Protein AF-A0A7S2V7X6-F1 (afdb_monomer_lite)

pLDDT: mean 71.21, std 16.23, range [39.88, 95.44]

Foldseek 3Di:
DDPDPPVVPPDDDDDDDDDPPPPPPDDPVNVVVVVVVVPCPPVVVCLVVCCVVVPDNPPSVVVVVVVVVVVVVVVVVLVVLLVVVQDDPPDDDDDDPPSPPPPCPPLVSLCVPPNDVSSVVVLVVVLVVVLVVLVVVLVVVVVVCVVVCCVPPPDDDPDPDPVVVVSVVVSVVVSVVVSD

Radius of gyration: 25.64 Å; chains: 1; bounding box: 49×64×66 Å

InterPro domains:
  IPR013057 Amino acid transporter, transmembrane domain [PF01490] (27-179)

Secondary structure (DSSP, 8-state):
---SSGGGS----S-------------HHHHHHHHHHHHSSTHHHHHHHHHHHS-STTHHHHHHHHHHHHHHHHHHHHHHHHHHHT--S----------------HHHHHHHHH-HHHHHHHHHHHHHHHHHHHHHHHHHHHHHHHHHHHHHH--------HHHHHHHHHHHHHHTTT--

Sequence (180 aa):
DAENVDDQVLLTNGDNDDDNAQIRLGTTSSARFNILSTMVGGGSLSLPFAFAKSGNVLVGPVLLVTIAFLSEYCFRILVQAARILSYPPNYTDTLQTTTKVGHDSFESLAQAAFGPKAYVASMTLVTLMCFFGTVGYAVLLRDMLEPITAAIYGNQPAGPSWQNNSSLWVIVLVVTPLCT

Organism: NCBI:txid265537

Structure (mmCIF, N/CA/C/O backbone):
data_AF-A0A7S2V7X6-F1
#
_entry.id   AF-A0A7S2V7X6-F1
#
loop_
_atom_site.group_PDB
_atom_site.id
_atom_site.type_symbol
_atom_site.label_atom_id
_atom_site.label_alt_id
_atom_site.label_comp_id
_atom_site.label_asym_id
_atom_site.label_entity_id
_atom_site.label_seq_id
_atom_site.pdbx_PDB_ins_code
_atom_site.Cartn_x
_atom_site.Cartn_y
_atom_site.Cartn_z
_atom_site.occupancy
_atom_site.B_iso_or_equiv
_atom_site.auth_seq_id
_atom_site.auth_comp_id
_atom_site.auth_asym_id
_atom_site.auth_atom_id
_atom_site.pdbx_PDB_model_num
ATOM 1 N N . ASP A 1 1 ? 10.577 48.709 -24.269 1.00 42.12 1 ASP A N 1
ATOM 2 C CA . ASP A 1 1 ? 10.866 47.291 -24.543 1.00 42.12 1 ASP A CA 1
ATOM 3 C C . ASP A 1 1 ? 9.577 46.505 -24.655 1.00 42.12 1 ASP A C 1
ATOM 5 O O . ASP A 1 1 ? 9.015 46.071 -23.658 1.00 42.12 1 ASP A O 1
ATOM 9 N N . ALA A 1 2 ? 9.058 46.444 -25.877 1.00 43.09 2 ALA A N 1
ATOM 10 C CA . ALA A 1 2 ? 7.870 45.701 -26.261 1.00 43.09 2 ALA A CA 1
ATOM 11 C C . ALA A 1 2 ? 8.309 44.767 -27.389 1.00 43.09 2 ALA A C 1
ATOM 13 O O . ALA A 1 2 ? 8.394 45.196 -28.531 1.00 43.09 2 ALA A O 1
ATOM 14 N N . GLU A 1 3 ? 8.678 43.540 -27.036 1.00 42.03 3 GLU A N 1
ATOM 15 C CA . GLU A 1 3 ? 9.016 42.484 -27.991 1.00 42.03 3 GLU A CA 1
ATOM 16 C C . GLU A 1 3 ? 8.862 41.137 -27.280 1.00 42.03 3 GLU A C 1
ATOM 18 O O . GLU A 1 3 ? 9.824 40.616 -26.728 1.00 42.03 3 GLU A O 1
ATOM 23 N N . ASN A 1 4 ? 7.615 40.656 -27.170 1.00 43.56 4 ASN A N 1
ATOM 24 C CA . ASN A 1 4 ? 7.274 39.225 -27.089 1.00 43.56 4 ASN A CA 1
ATOM 25 C C . ASN A 1 4 ? 5.742 39.012 -27.135 1.00 43.56 4 ASN A C 1
ATOM 27 O O . ASN A 1 4 ? 5.155 38.407 -26.238 1.00 43.56 4 ASN A O 1
ATOM 31 N N . VAL A 1 5 ? 5.061 39.613 -28.117 1.00 50.88 5 VAL A N 1
ATOM 32 C CA . VAL A 1 5 ? 3.598 39.464 -28.305 1.00 50.88 5 VAL A CA 1
ATOM 33 C C . VAL A 1 5 ? 3.263 38.805 -29.656 1.00 50.88 5 VAL A C 1
ATOM 35 O O . VAL A 1 5 ? 2.125 38.405 -29.878 1.00 50.88 5 VAL A O 1
ATOM 38 N N . ASP A 1 6 ? 4.253 38.577 -30.525 1.00 47.28 6 ASP A N 1
ATOM 39 C CA . ASP A 1 6 ? 4.010 38.155 -31.911 1.00 47.28 6 ASP A CA 1
ATOM 40 C C . ASP A 1 6 ? 4.038 36.631 -32.155 1.00 47.28 6 ASP A C 1
ATOM 42 O O . ASP A 1 6 ? 3.516 36.178 -33.171 1.00 47.28 6 ASP A O 1
ATOM 46 N N . ASP A 1 7 ? 4.514 35.805 -31.214 1.00 49.41 7 ASP A N 1
ATOM 47 C CA . ASP A 1 7 ? 4.494 34.334 -31.375 1.00 49.41 7 ASP A CA 1
ATOM 48 C C . ASP A 1 7 ? 3.143 33.680 -31.011 1.00 49.41 7 ASP A C 1
ATOM 50 O O . ASP A 1 7 ? 2.940 32.488 -31.242 1.00 49.41 7 ASP A O 1
ATOM 54 N N . GLN A 1 8 ? 2.177 34.444 -30.481 1.00 46.88 8 GLN A N 1
ATOM 55 C CA . GLN A 1 8 ? 0.823 33.940 -30.188 1.00 46.88 8 GLN A CA 1
ATOM 56 C C . GLN A 1 8 ? -0.202 34.178 -31.311 1.00 46.88 8 GLN A C 1
ATOM 58 O O . GLN A 1 8 ? -1.306 33.640 -31.243 1.00 46.88 8 GLN A O 1
ATOM 63 N N . VAL A 1 9 ? 0.145 34.949 -32.348 1.00 45.91 9 VAL A N 1
ATOM 64 C CA . VAL A 1 9 ? -0.785 35.369 -33.421 1.00 45.91 9 VAL A CA 1
ATOM 65 C C . VAL A 1 9 ? -0.616 34.547 -34.711 1.00 45.91 9 VAL A C 1
ATOM 67 O O . VAL A 1 9 ? -1.291 34.791 -35.706 1.00 45.91 9 VAL A O 1
ATOM 70 N N . LEU A 1 10 ? 0.216 33.503 -34.704 1.00 44.25 10 LEU A N 1
ATOM 71 C CA . LEU A 1 10 ? 0.413 32.611 -35.856 1.00 44.25 10 LEU A CA 1
ATOM 72 C C . LEU A 1 10 ? -0.329 31.271 -35.718 1.00 44.25 10 LEU A C 1
ATOM 74 O O . LEU A 1 10 ? 0.150 30.214 -36.116 1.00 44.25 10 LEU A O 1
ATOM 78 N N . LEU A 1 11 ? -1.552 31.336 -35.193 1.00 56.69 11 LEU A N 1
ATOM 79 C CA . LEU A 1 11 ? -2.602 30.365 -35.484 1.00 56.69 11 LEU A CA 1
ATOM 80 C C . LEU A 1 11 ? -3.661 31.091 -36.304 1.00 56.69 11 LEU A C 1
ATOM 82 O O . LEU A 1 11 ? -4.278 32.006 -35.771 1.00 56.69 11 LEU A O 1
ATOM 86 N N . THR A 1 12 ? -3.860 30.700 -37.564 1.00 51.66 12 THR A N 1
ATOM 87 C CA . THR A 1 12 ? -5.136 30.715 -38.318 1.00 51.66 12 THR A CA 1
ATOM 88 C C . THR A 1 12 ? -4.788 30.742 -39.801 1.00 51.66 12 THR A C 1
ATOM 90 O O . THR A 1 12 ? -4.361 31.779 -40.294 1.00 51.66 12 THR A O 1
ATOM 93 N N . ASN A 1 13 ? -4.931 29.603 -40.486 1.00 51.75 13 ASN A N 1
ATOM 94 C CA . ASN A 1 13 ? -5.323 29.430 -41.898 1.00 51.75 13 ASN A CA 1
ATOM 95 C C . ASN A 1 13 ? -4.752 28.101 -42.405 1.00 51.75 13 ASN A C 1
ATOM 97 O O . ASN A 1 13 ? -3.662 28.056 -42.970 1.00 51.75 13 ASN A O 1
ATOM 101 N N . GLY A 1 14 ? -5.484 27.013 -42.182 1.00 44.66 14 GLY A N 1
ATOM 102 C CA . GLY A 1 14 ? -5.067 25.709 -42.677 1.00 44.66 14 GLY A CA 1
ATOM 103 C C . GLY A 1 14 ? -5.868 24.567 -42.088 1.00 44.66 14 GLY A C 1
ATOM 104 O O . GLY A 1 14 ? -5.344 23.816 -41.282 1.00 44.66 14 GLY A O 1
ATOM 105 N N . ASP A 1 15 ? -7.095 24.462 -42.579 1.00 43.03 15 ASP A N 1
ATOM 106 C CA . ASP A 1 15 ? -7.899 23.246 -42.644 1.00 43.03 15 ASP A CA 1
ATOM 107 C C . ASP A 1 15 ? -8.757 22.858 -41.435 1.00 43.03 15 ASP A C 1
ATOM 109 O O . ASP A 1 15 ? -8.361 22.893 -40.272 1.00 43.03 15 ASP A O 1
ATOM 113 N N . ASN A 1 16 ? -9.999 22.544 -41.786 1.00 51.28 16 ASN A N 1
ATOM 114 C CA . ASN A 1 16 ? -11.057 22.099 -40.909 1.00 51.28 16 ASN A CA 1
ATOM 115 C C . ASN A 1 16 ? -10.915 20.585 -40.788 1.00 51.28 16 ASN A C 1
ATOM 117 O O . ASN A 1 16 ? -11.097 19.906 -41.789 1.00 51.28 16 ASN A O 1
ATOM 121 N N . ASP A 1 17 ? -10.663 20.073 -39.588 1.00 50.59 17 ASP A N 1
ATOM 122 C CA . ASP A 1 17 ? -11.131 18.743 -39.208 1.00 50.59 17 ASP A CA 1
ATOM 123 C C . ASP A 1 17 ? -11.434 18.740 -37.707 1.00 50.59 17 ASP A C 1
ATOM 125 O O . ASP A 1 17 ? -10.576 18.957 -36.846 1.00 50.59 17 ASP A O 1
ATOM 129 N N . ASP A 1 18 ? -12.721 18.560 -37.425 1.00 50.78 18 ASP A N 1
ATOM 130 C CA . ASP A 1 18 ? -13.323 18.389 -36.114 1.00 50.78 18 ASP A CA 1
ATOM 131 C C . ASP A 1 18 ? -12.847 17.083 -35.464 1.00 50.78 18 ASP A C 1
ATOM 133 O O . ASP A 1 18 ? -13.584 16.103 -35.412 1.00 50.78 18 ASP A O 1
ATOM 137 N N . ASP A 1 19 ? -11.651 17.077 -34.883 1.00 48.59 19 ASP A N 1
ATOM 138 C CA . ASP A 1 19 ? -11.304 16.101 -33.855 1.00 48.59 19 ASP A CA 1
ATOM 139 C C . ASP A 1 19 ? -10.917 16.839 -32.577 1.00 48.59 19 ASP A C 1
ATOM 141 O O . ASP A 1 19 ? -9.829 17.395 -32.424 1.00 48.59 19 ASP A O 1
ATOM 145 N N . ASN A 1 20 ? -11.853 16.825 -31.625 1.00 46.47 20 ASN A N 1
ATOM 146 C CA . ASN A 1 20 ? -11.681 17.229 -30.232 1.00 46.47 20 ASN A CA 1
ATOM 147 C C . ASN A 1 20 ? -10.659 16.313 -29.527 1.00 46.47 20 ASN A C 1
ATOM 149 O O . ASN A 1 20 ? -10.971 15.620 -28.557 1.00 46.47 20 ASN A O 1
ATOM 153 N N . ALA A 1 21 ? -9.407 16.315 -29.978 1.00 51.41 21 ALA A N 1
ATOM 154 C CA . ALA A 1 21 ? -8.284 15.815 -29.215 1.00 51.41 21 ALA A CA 1
ATOM 155 C C . ALA A 1 21 ? -8.049 16.805 -28.070 1.00 51.41 21 ALA A C 1
ATOM 157 O O . ALA A 1 21 ? -7.187 17.678 -28.135 1.00 51.41 21 ALA A O 1
ATOM 158 N N . GLN A 1 22 ? -8.866 16.699 -27.016 1.00 52.31 22 GLN A N 1
ATOM 159 C CA . GLN A 1 22 ? -8.614 17.359 -25.743 1.00 52.31 22 GLN A CA 1
ATOM 160 C C . GLN A 1 22 ? -7.193 16.998 -25.312 1.00 52.31 22 GLN A C 1
ATOM 162 O O . GLN A 1 22 ? -6.941 15.901 -24.805 1.00 52.31 22 GLN A O 1
ATOM 167 N N . ILE A 1 23 ? -6.251 17.916 -25.523 1.00 52.38 23 ILE A N 1
ATOM 168 C CA . ILE A 1 23 ? -4.901 17.805 -24.991 1.00 52.38 23 ILE A CA 1
ATOM 169 C C . ILE A 1 23 ? -5.061 17.822 -23.470 1.00 52.38 23 ILE A C 1
ATOM 171 O O . ILE A 1 23 ? -5.228 18.869 -22.846 1.00 52.38 23 ILE A O 1
ATOM 175 N N . ARG A 1 24 ? -5.077 16.632 -22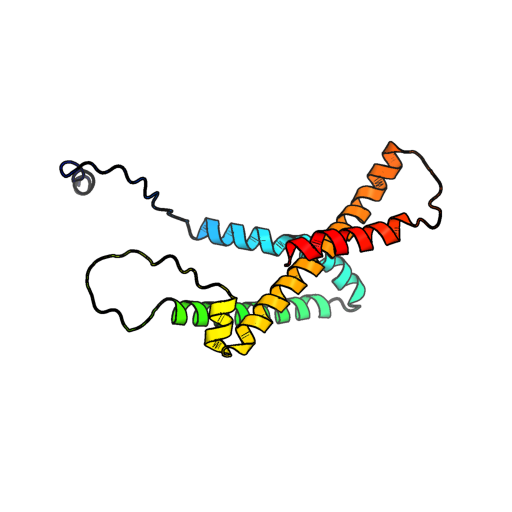.860 1.00 58.41 24 ARG A N 1
ATOM 176 C CA . ARG A 1 24 ? -5.154 16.447 -21.409 1.00 58.41 24 ARG A CA 1
ATOM 177 C C . ARG A 1 24 ? -3.837 16.911 -20.792 1.00 58.41 24 ARG A C 1
ATOM 179 O O . ARG A 1 24 ? -2.948 16.110 -20.517 1.00 58.41 24 ARG A O 1
ATOM 186 N N . LEU A 1 25 ? -3.720 18.214 -20.555 1.00 57.84 25 LEU A N 1
ATOM 187 C CA . LEU A 1 25 ? -2.656 18.828 -19.762 1.00 57.84 25 LEU A CA 1
ATOM 188 C C . LEU A 1 25 ? -2.896 18.516 -18.277 1.00 57.84 25 LEU A C 1
ATOM 190 O O . LEU A 1 25 ? -3.329 19.360 -17.496 1.00 57.84 25 LEU A O 1
ATOM 194 N N . GLY A 1 26 ? -2.657 17.268 -17.873 1.00 65.38 26 GLY A N 1
ATOM 195 C CA . GLY A 1 26 ? -2.665 16.892 -16.463 1.00 65.38 26 GLY A CA 1
ATOM 196 C C . GLY A 1 26 ? -1.483 17.541 -15.746 1.00 65.38 26 GLY A C 1
ATOM 197 O O . GLY A 1 26 ? -0.334 17.182 -15.989 1.00 65.38 26 GLY A O 1
ATOM 198 N N . THR A 1 27 ? -1.733 18.501 -14.856 1.00 81.25 27 THR A N 1
ATOM 199 C CA . THR A 1 27 ? -0.664 19.127 -14.068 1.00 81.25 27 THR A CA 1
ATOM 200 C C . THR A 1 27 ? -0.079 18.130 -13.061 1.00 81.25 27 THR A C 1
ATOM 202 O O . THR A 1 27 ? -0.814 17.445 -12.346 1.00 81.25 27 THR A O 1
ATOM 205 N N . THR A 1 28 ? 1.248 18.093 -12.914 1.00 83.31 28 THR A N 1
ATOM 206 C CA . THR A 1 28 ? 1.965 17.227 -11.953 1.00 83.31 28 THR A CA 1
ATOM 207 C C . THR A 1 28 ? 1.511 17.424 -10.499 1.00 83.31 28 THR A C 1
ATOM 209 O O . THR A 1 28 ? 1.613 16.518 -9.673 1.00 83.31 28 THR A O 1
ATOM 212 N N . SER A 1 29 ? 1.009 18.608 -10.138 1.00 83.31 29 SER A N 1
ATOM 213 C CA . SER A 1 29 ? 0.389 18.859 -8.828 1.00 83.31 29 SER A CA 1
ATOM 214 C C . SER A 1 29 ? -0.918 18.079 -8.644 1.00 83.31 29 SER A C 1
ATOM 216 O O . SER A 1 29 ? -1.098 17.448 -7.605 1.00 83.31 29 SER A O 1
ATOM 218 N N . SER A 1 30 ? -1.782 18.050 -9.662 1.00 86.25 30 SER A N 1
ATOM 219 C CA . SER A 1 30 ? -3.059 17.329 -9.634 1.00 86.25 30 SER A CA 1
ATOM 220 C C . SER A 1 30 ? -2.857 15.818 -9.521 1.00 86.25 30 SER A C 1
ATOM 222 O O . SER A 1 30 ? -3.537 15.161 -8.737 1.00 86.25 30 SER A O 1
ATOM 224 N N . ALA A 1 31 ? -1.890 15.262 -10.259 1.00 86.00 31 ALA A N 1
ATOM 225 C CA . ALA A 1 31 ? -1.575 13.835 -10.193 1.00 86.00 31 ALA A CA 1
ATOM 226 C C . ALA A 1 31 ? -1.093 13.414 -8.792 1.00 86.00 31 ALA A C 1
ATOM 228 O O . ALA A 1 31 ? -1.539 12.399 -8.258 1.00 86.00 31 ALA A O 1
ATOM 229 N N . ARG A 1 32 ? -0.236 14.229 -8.160 1.00 89.75 32 ARG A N 1
ATOM 230 C CA . ARG A 1 32 ? 0.252 13.985 -6.792 1.00 89.75 32 ARG A CA 1
ATOM 231 C C . ARG A 1 32 ? -0.870 14.032 -5.759 1.00 89.75 32 ARG A C 1
ATOM 233 O O . ARG A 1 32 ? -0.916 13.172 -4.887 1.00 89.75 32 ARG A O 1
ATOM 240 N N . PHE A 1 33 ? -1.773 15.006 -5.867 1.00 89.75 33 PHE A N 1
ATOM 241 C CA . PHE A 1 33 ? -2.909 15.117 -4.953 1.00 89.75 33 PHE A CA 1
ATOM 242 C C . PHE A 1 33 ? -3.863 13.923 -5.074 1.00 89.75 33 PHE A C 1
ATOM 244 O O . PHE A 1 33 ? -4.285 13.378 -4.058 1.00 89.75 33 PHE A O 1
ATOM 251 N N . ASN A 1 34 ? -4.139 13.469 -6.300 1.00 89.12 34 ASN A N 1
ATOM 252 C CA . ASN A 1 34 ? -4.969 12.289 -6.529 1.00 89.12 34 ASN A CA 1
ATOM 253 C C . ASN A 1 34 ? -4.375 11.041 -5.854 1.00 89.12 34 ASN A C 1
ATOM 255 O O . ASN A 1 34 ? -5.053 10.363 -5.086 1.00 89.12 34 ASN A O 1
ATOM 259 N N . ILE A 1 35 ? -3.079 10.788 -6.063 1.00 88.88 35 ILE A N 1
ATOM 260 C CA . ILE A 1 35 ? -2.383 9.660 -5.426 1.00 88.88 35 ILE A CA 1
ATOM 261 C C . ILE A 1 35 ? -2.417 9.796 -3.895 1.00 88.88 35 ILE A C 1
ATOM 263 O O . ILE A 1 35 ? -2.756 8.836 -3.203 1.00 88.88 35 ILE A O 1
ATOM 267 N N . LEU A 1 36 ? -2.154 10.990 -3.354 1.00 90.12 36 LEU A N 1
ATOM 268 C CA . LEU A 1 36 ? -2.200 11.232 -1.909 1.00 90.12 36 LEU A CA 1
ATOM 269 C C . LEU A 1 36 ? -3.589 10.939 -1.324 1.00 90.12 36 LEU A C 1
ATOM 271 O O . LEU A 1 36 ? -3.693 10.263 -0.302 1.00 90.12 36 LEU A O 1
ATOM 275 N N . SER A 1 37 ? -4.653 11.392 -1.991 1.00 88.62 37 SER A N 1
ATOM 276 C CA . SER A 1 37 ? -6.032 11.151 -1.558 1.00 88.62 37 SER A CA 1
ATOM 277 C C . SER A 1 37 ? -6.373 9.661 -1.531 1.00 88.62 37 SER A C 1
ATOM 279 O O . SER A 1 37 ? -7.061 9.221 -0.613 1.00 88.62 37 SER A O 1
ATOM 281 N N . THR A 1 38 ? -5.864 8.879 -2.488 1.00 86.94 38 THR A N 1
ATOM 282 C CA . THR A 1 38 ? -6.068 7.422 -2.501 1.00 86.94 38 THR A CA 1
ATOM 283 C C . THR A 1 38 ? -5.271 6.686 -1.418 1.00 86.94 38 THR A C 1
ATOM 285 O O . THR A 1 38 ? -5.734 5.666 -0.917 1.00 86.94 38 THR A O 1
ATOM 288 N N . MET A 1 39 ? -4.108 7.204 -1.000 1.00 86.19 39 MET A N 1
ATOM 289 C CA . MET A 1 39 ? -3.254 6.566 0.014 1.00 86.19 39 MET A CA 1
ATOM 290 C C . MET A 1 39 ? -3.640 6.893 1.462 1.00 86.19 39 MET A C 1
ATOM 292 O O . MET A 1 39 ? -3.541 6.030 2.331 1.00 86.19 39 MET A O 1
ATOM 296 N N . VAL A 1 40 ? -4.075 8.126 1.745 1.00 86.25 40 VAL A N 1
ATOM 297 C CA . VAL A 1 40 ? -4.343 8.612 3.119 1.00 86.25 40 VAL A CA 1
ATOM 298 C C . VAL A 1 40 ? -5.670 8.085 3.698 1.00 86.25 40 VAL A C 1
ATOM 300 O O . VAL A 1 40 ? -5.975 8.339 4.860 1.00 86.25 40 VAL A O 1
ATOM 303 N N . GLY A 1 41 ? -6.437 7.305 2.927 1.00 80.81 41 GLY A N 1
ATOM 304 C CA . GLY A 1 41 ? -7.741 6.746 3.306 1.00 80.81 41 GLY A CA 1
ATOM 305 C C . GLY A 1 41 ? -7.720 5.757 4.487 1.00 80.81 41 GLY A C 1
ATOM 306 O O . GLY A 1 41 ? -7.151 6.012 5.544 1.00 80.81 41 GLY A O 1
ATOM 307 N N . GLY A 1 42 ? -8.373 4.600 4.336 1.00 73.50 42 GLY A N 1
ATOM 308 C CA . GLY A 1 42 ? -8.674 3.683 5.452 1.00 73.50 42 GLY A CA 1
ATOM 309 C C . GLY A 1 42 ? -7.475 3.206 6.292 1.00 73.50 42 GLY A C 1
ATOM 310 O O . GLY A 1 42 ? -7.646 2.879 7.464 1.00 73.50 42 GLY A O 1
ATOM 311 N N . GLY A 1 43 ? -6.254 3.225 5.746 1.00 76.06 43 GLY A N 1
ATOM 312 C CA . GLY A 1 43 ? -5.038 2.859 6.480 1.00 76.06 43 GLY A CA 1
ATOM 313 C C . GLY A 1 43 ? -4.708 3.792 7.653 1.00 76.06 43 GLY A C 1
ATOM 314 O O . GLY A 1 43 ? -4.185 3.335 8.671 1.00 76.06 43 GLY A O 1
ATOM 315 N N . SER A 1 44 ? -5.067 5.078 7.571 1.00 82.38 44 SER A N 1
ATOM 316 C CA . SER A 1 44 ? -4.754 6.068 8.613 1.00 82.38 44 SER A CA 1
ATOM 317 C C . SER A 1 44 ? -5.557 5.864 9.905 1.00 82.38 44 SER A C 1
ATOM 319 O O . SER A 1 44 ? -5.041 6.131 10.989 1.00 82.38 44 SER A O 1
ATOM 321 N N . LEU A 1 45 ? -6.768 5.298 9.819 1.00 80.44 45 LEU A N 1
ATOM 322 C CA . LEU A 1 45 ? -7.606 4.976 10.984 1.00 80.44 45 LEU A CA 1
ATOM 323 C C . LEU A 1 45 ? -6.996 3.869 11.859 1.00 80.44 45 LEU A C 1
ATOM 325 O O . LEU A 1 45 ? -7.181 3.852 13.074 1.00 80.44 45 LEU A O 1
ATOM 329 N N . SER A 1 46 ? -6.228 2.962 11.251 1.00 79.75 46 SER A N 1
ATOM 330 C CA . SER A 1 46 ? -5.584 1.841 11.949 1.00 79.75 46 SER A CA 1
ATOM 331 C C . SER A 1 46 ? -4.282 2.228 12.665 1.00 79.75 46 SER A C 1
ATOM 333 O O . SER A 1 46 ? -3.848 1.540 13.589 1.00 79.75 46 SER A O 1
ATOM 335 N N . LEU A 1 47 ? -3.680 3.356 12.282 1.00 82.31 47 LEU A N 1
ATOM 336 C CA . LEU A 1 47 ? -2.398 3.842 12.791 1.00 82.31 47 LEU A CA 1
ATOM 337 C C . LEU A 1 47 ? -2.400 4.161 14.304 1.00 82.31 47 LEU A C 1
ATOM 339 O O . LEU A 1 47 ? -1.534 3.644 15.016 1.00 82.31 47 LEU A O 1
ATOM 343 N N . PRO A 1 48 ? -3.359 4.938 14.852 1.00 82.31 48 PRO A N 1
ATOM 344 C CA . PRO A 1 48 ? -3.408 5.191 16.294 1.00 82.31 48 PRO A CA 1
ATOM 345 C C . PRO A 1 48 ? -3.634 3.907 17.106 1.00 82.31 48 PRO A C 1
ATOM 347 O O . PRO A 1 48 ? -3.028 3.729 18.164 1.00 82.31 48 PRO A O 1
ATOM 350 N N . PHE A 1 49 ? -4.440 2.972 16.592 1.00 79.88 49 PHE A N 1
ATOM 351 C CA . PHE A 1 49 ? -4.641 1.666 17.221 1.00 79.88 49 PHE A CA 1
ATOM 352 C C . PHE A 1 49 ? -3.364 0.811 17.193 1.00 79.88 49 PHE A C 1
ATOM 354 O O . PHE A 1 49 ? -3.016 0.184 18.196 1.00 79.88 49 PHE A O 1
ATOM 361 N N . ALA A 1 50 ? -2.617 0.830 16.085 1.00 80.44 50 ALA A N 1
ATOM 362 C CA . ALA A 1 50 ? -1.329 0.150 15.972 1.00 80.44 50 ALA A CA 1
ATOM 363 C C . ALA A 1 50 ? -0.299 0.706 16.970 1.00 80.44 50 ALA A C 1
ATOM 365 O O . ALA A 1 50 ? 0.404 -0.069 17.620 1.00 80.44 50 ALA A O 1
ATOM 366 N N . PHE A 1 51 ? -0.258 2.027 17.176 1.00 81.69 51 PHE A N 1
ATOM 367 C CA . PHE A 1 51 ? 0.590 2.634 18.208 1.00 81.69 51 PHE A CA 1
ATOM 368 C C . PHE A 1 51 ? 0.167 2.259 19.626 1.00 81.69 51 PHE A C 1
ATOM 370 O O . PHE A 1 51 ? 1.031 1.967 20.453 1.00 81.69 51 PHE A O 1
ATOM 377 N N . ALA A 1 52 ? -1.137 2.178 19.898 1.00 81.31 52 ALA A N 1
ATOM 378 C CA . ALA A 1 52 ? -1.638 1.720 21.191 1.00 81.31 52 ALA A CA 1
ATOM 379 C C . ALA A 1 52 ? -1.269 0.250 21.482 1.00 81.31 52 ALA A C 1
ATOM 381 O O . ALA A 1 52 ? -1.028 -0.110 22.632 1.00 81.31 52 ALA A O 1
ATOM 382 N N . LYS A 1 53 ? -1.193 -0.606 20.452 1.00 81.31 53 LYS A N 1
ATOM 383 C CA . LYS A 1 53 ? -0.836 -2.032 20.585 1.00 81.31 53 LYS A CA 1
ATOM 384 C C . LYS A 1 53 ? 0.668 -2.317 20.544 1.00 81.31 53 LYS A C 1
ATOM 386 O O . LYS A 1 53 ? 1.088 -3.346 21.062 1.00 81.31 53 LYS A O 1
ATOM 391 N N . SER A 1 54 ? 1.482 -1.424 19.979 1.00 78.38 54 SER A N 1
ATOM 392 C CA . SER A 1 54 ? 2.935 -1.610 19.823 1.00 78.38 54 SER A CA 1
ATOM 393 C C . SER A 1 54 ? 3.733 -1.523 21.137 1.00 78.38 54 SER A C 1
ATOM 395 O O . SER A 1 54 ? 4.938 -1.769 21.115 1.00 78.38 54 SER A O 1
ATOM 397 N N . GLY A 1 55 ? 3.109 -1.169 22.268 1.00 64.94 55 GLY A N 1
ATOM 398 C CA . GLY A 1 55 ? 3.666 -1.294 23.626 1.00 64.94 55 GLY A CA 1
ATOM 399 C C . GLY A 1 55 ? 4.899 -0.439 23.960 1.00 64.94 55 GLY A C 1
ATOM 400 O O . GLY A 1 55 ? 5.281 -0.367 25.123 1.00 64.94 55 GLY A O 1
ATOM 401 N N . ASN A 1 56 ? 5.509 0.233 22.978 1.00 74.69 56 ASN A N 1
ATOM 402 C CA . ASN A 1 56 ? 6.726 1.017 23.146 1.00 74.69 56 ASN A CA 1
ATOM 403 C C . ASN A 1 56 ? 6.667 2.285 22.276 1.00 74.69 56 ASN A C 1
ATOM 405 O O . ASN A 1 56 ? 6.595 2.198 21.048 1.00 74.69 56 ASN A O 1
ATOM 409 N N . VAL A 1 57 ? 6.716 3.462 22.912 1.00 74.00 57 VAL A N 1
ATOM 410 C CA . VAL A 1 57 ? 6.488 4.778 22.271 1.00 74.00 57 VAL A CA 1
ATOM 411 C C . VAL A 1 57 ? 7.434 5.043 21.094 1.00 74.00 57 VAL A C 1
ATOM 413 O O . VAL A 1 57 ? 7.057 5.709 20.136 1.00 74.00 57 VAL A O 1
ATOM 416 N N . LEU A 1 58 ? 8.647 4.486 21.127 1.00 78.81 58 LEU A N 1
ATOM 417 C CA . LEU A 1 58 ? 9.646 4.675 20.072 1.00 78.81 58 LEU A CA 1
ATOM 418 C C . LEU A 1 58 ? 9.559 3.648 18.934 1.00 78.81 58 LEU A C 1
ATOM 420 O O . LEU A 1 58 ? 9.997 3.943 17.826 1.00 78.81 58 LEU A O 1
ATOM 424 N N . VAL A 1 59 ? 8.985 2.462 19.160 1.00 85.12 59 VAL A N 1
ATOM 425 C CA . VAL A 1 59 ? 8.987 1.385 18.148 1.00 85.12 59 VAL A CA 1
ATOM 426 C C . VAL A 1 59 ? 8.049 1.712 16.994 1.00 85.12 59 VAL A C 1
ATOM 428 O O . VAL A 1 59 ? 8.412 1.507 15.841 1.00 85.12 59 VAL A O 1
ATOM 431 N N . GLY A 1 60 ? 6.882 2.285 17.287 1.00 85.38 60 GLY A N 1
ATOM 432 C CA . GLY A 1 60 ? 5.913 2.680 16.267 1.00 85.38 60 GLY A CA 1
ATOM 433 C C . GLY A 1 60 ? 6.481 3.664 15.231 1.00 85.38 60 GLY A C 1
ATOM 434 O O . GLY A 1 60 ? 6.467 3.349 14.040 1.00 85.38 60 GLY A O 1
ATOM 435 N N . PRO A 1 61 ? 6.993 4.840 15.642 1.00 86.31 61 PRO A N 1
ATOM 436 C CA . PRO A 1 61 ? 7.554 5.826 14.720 1.00 86.31 61 PRO A CA 1
ATOM 437 C C . PRO A 1 61 ? 8.761 5.301 13.942 1.00 86.31 61 PRO A C 1
ATOM 439 O O . PRO A 1 61 ? 8.860 5.538 12.741 1.00 86.31 61 PRO A O 1
ATOM 442 N N . VAL A 1 62 ? 9.657 4.553 14.597 1.00 89.12 62 VAL A N 1
ATOM 443 C CA . VAL A 1 62 ? 10.820 3.950 13.929 1.00 89.12 62 VAL A CA 1
ATOM 444 C C . VAL A 1 62 ? 10.365 2.973 12.845 1.00 89.12 62 VAL A C 1
ATOM 446 O O . VAL A 1 62 ? 10.836 3.059 11.715 1.00 89.12 62 VAL A O 1
ATOM 449 N N . LEU A 1 63 ? 9.395 2.108 13.150 1.00 87.50 63 LEU A N 1
ATOM 450 C CA . LEU A 1 63 ? 8.850 1.138 12.204 1.00 87.50 63 LEU A CA 1
ATOM 451 C C . LEU A 1 63 ? 8.114 1.818 11.038 1.00 87.50 63 LEU A C 1
ATOM 453 O O . LEU A 1 63 ? 8.293 1.408 9.892 1.00 87.50 63 LEU A O 1
ATOM 457 N N . LEU A 1 64 ? 7.365 2.899 11.294 1.00 88.75 64 LEU A N 1
ATOM 458 C CA . LEU A 1 64 ? 6.776 3.715 10.227 1.00 88.75 64 LEU A CA 1
ATOM 459 C C . LEU A 1 64 ? 7.835 4.312 9.302 1.00 88.75 64 LEU A C 1
ATOM 461 O O . LEU A 1 64 ? 7.680 4.244 8.086 1.00 88.75 64 LEU A O 1
ATOM 465 N N . VAL A 1 65 ? 8.903 4.889 9.858 1.00 91.19 65 VAL A N 1
ATOM 466 C CA . VAL A 1 65 ? 9.988 5.477 9.064 1.00 91.19 65 VAL A CA 1
ATOM 467 C C . VAL A 1 65 ? 10.676 4.398 8.227 1.00 91.19 65 VAL A C 1
ATOM 469 O O . VAL A 1 65 ? 10.902 4.603 7.037 1.00 91.19 65 VAL A O 1
ATOM 472 N N . THR A 1 66 ? 10.947 3.220 8.796 1.00 92.50 66 THR A N 1
ATOM 473 C CA . THR A 1 66 ? 11.529 2.094 8.050 1.00 92.50 66 THR A CA 1
ATOM 474 C C . THR A 1 66 ? 10.625 1.636 6.902 1.00 92.50 66 THR A C 1
ATOM 476 O O . THR A 1 66 ? 11.103 1.469 5.781 1.00 92.50 66 THR A O 1
ATOM 479 N N . ILE A 1 67 ? 9.319 1.482 7.142 1.00 91.38 67 ILE A N 1
ATOM 480 C CA . ILE A 1 67 ? 8.355 1.095 6.100 1.00 91.38 67 ILE A CA 1
ATOM 481 C C . ILE A 1 67 ? 8.209 2.198 5.044 1.00 91.38 67 ILE A C 1
ATOM 483 O O . ILE A 1 67 ? 8.061 1.887 3.862 1.00 91.38 67 ILE A O 1
ATOM 487 N N . ALA A 1 68 ? 8.297 3.472 5.429 1.00 92.06 68 ALA A N 1
ATOM 488 C CA . ALA A 1 68 ? 8.275 4.590 4.491 1.00 92.06 68 ALA A CA 1
ATOM 489 C C . ALA A 1 68 ? 9.480 4.547 3.537 1.00 92.06 68 ALA A C 1
ATOM 491 O O . ALA A 1 68 ? 9.296 4.633 2.323 1.00 92.06 68 ALA A O 1
ATOM 492 N N . PHE A 1 69 ? 10.694 4.325 4.057 1.00 95.44 69 PHE A N 1
ATOM 493 C CA . PHE A 1 69 ? 11.888 4.137 3.224 1.00 95.44 69 PHE A CA 1
ATOM 494 C C . PHE A 1 69 ? 11.771 2.915 2.305 1.00 95.44 69 PHE A C 1
ATOM 496 O O . PHE A 1 69 ? 12.135 2.994 1.131 1.00 95.44 69 PHE A O 1
ATOM 503 N N . LEU A 1 70 ? 11.238 1.801 2.812 1.00 93.88 70 LEU A N 1
ATOM 504 C CA . LEU A 1 70 ? 11.016 0.596 2.013 1.00 93.88 70 LEU A CA 1
ATOM 505 C C . LEU A 1 70 ? 9.999 0.839 0.887 1.00 93.88 70 LEU A C 1
ATOM 507 O O . LEU A 1 70 ? 10.231 0.435 -0.250 1.00 93.88 70 LEU A O 1
ATOM 511 N N . SER A 1 71 ? 8.908 1.546 1.181 1.00 92.88 71 SER A N 1
ATOM 512 C CA . SER A 1 71 ? 7.867 1.873 0.201 1.00 92.88 71 SER A CA 1
ATOM 513 C C . SER A 1 71 ? 8.403 2.794 -0.896 1.00 92.88 71 SER A C 1
ATOM 515 O O . SER A 1 71 ? 8.192 2.525 -2.076 1.00 92.88 71 SER A O 1
ATOM 517 N N . GLU A 1 72 ? 9.160 3.832 -0.529 1.00 93.88 72 GLU A N 1
ATOM 518 C CA . GLU A 1 72 ? 9.846 4.719 -1.480 1.00 93.88 72 GLU A CA 1
ATOM 519 C C . GLU A 1 72 ? 10.787 3.929 -2.404 1.00 93.88 72 GLU A C 1
ATOM 521 O O . GLU A 1 72 ? 10.805 4.143 -3.617 1.00 93.88 72 GLU A O 1
ATOM 526 N N . TYR A 1 73 ? 11.538 2.970 -1.856 1.00 94.75 73 TYR A N 1
ATOM 527 C CA . TYR A 1 73 ? 12.402 2.097 -2.650 1.00 94.75 73 TYR A CA 1
ATOM 528 C C . TYR A 1 73 ? 11.604 1.242 -3.648 1.00 94.75 73 TYR A C 1
ATOM 530 O O . TYR A 1 73 ? 11.957 1.187 -4.830 1.00 94.75 73 TYR A O 1
ATOM 538 N N . CYS A 1 74 ? 10.491 0.642 -3.215 1.00 91.31 74 CYS A N 1
ATOM 539 C CA . CYS A 1 74 ? 9.592 -0.104 -4.095 1.00 91.31 74 CYS A CA 1
ATOM 540 C C . CYS A 1 74 ? 9.028 0.773 -5.224 1.00 91.31 74 CYS A C 1
ATOM 542 O O . CYS A 1 74 ? 9.053 0.362 -6.385 1.00 91.31 74 CYS A O 1
ATOM 544 N N . PHE A 1 75 ? 8.579 1.996 -4.918 1.00 89.19 75 PHE A N 1
ATOM 545 C CA . PHE A 1 75 ? 8.077 2.926 -5.933 1.00 89.19 75 PHE A CA 1
ATOM 546 C C . PHE A 1 75 ? 9.145 3.302 -6.954 1.00 89.19 75 PHE A C 1
ATOM 548 O O . PHE A 1 75 ? 8.858 3.331 -8.150 1.00 89.19 75 PHE A O 1
ATOM 555 N N . ARG A 1 76 ? 10.389 3.537 -6.524 1.00 91.12 76 ARG A N 1
ATOM 556 C CA . ARG A 1 76 ? 11.494 3.844 -7.445 1.00 91.12 76 ARG A CA 1
ATOM 557 C C . ARG A 1 76 ? 11.761 2.713 -8.425 1.00 91.12 76 ARG A C 1
ATOM 559 O O . ARG A 1 76 ? 11.909 2.988 -9.613 1.00 91.12 76 ARG A O 1
ATOM 566 N N . ILE A 1 77 ? 11.784 1.468 -7.950 1.00 89.75 77 ILE A N 1
ATOM 567 C CA . ILE A 1 77 ? 11.959 0.299 -8.822 1.00 89.75 77 ILE A CA 1
ATOM 568 C C . ILE A 1 77 ? 10.801 0.199 -9.816 1.00 89.75 77 ILE A C 1
ATOM 570 O O . ILE A 1 77 ? 11.040 0.040 -11.011 1.00 89.75 77 ILE A O 1
ATOM 574 N N . LEU A 1 78 ? 9.556 0.339 -9.348 1.00 87.25 78 LEU A N 1
ATOM 575 C CA . LEU A 1 78 ? 8.375 0.274 -10.212 1.00 87.25 78 LEU A CA 1
ATOM 576 C C . LEU A 1 78 ? 8.390 1.363 -11.289 1.00 87.25 78 LEU A C 1
ATOM 578 O O . LEU A 1 78 ? 8.143 1.072 -12.455 1.00 87.25 78 LEU A O 1
ATOM 582 N N . VAL A 1 79 ? 8.738 2.601 -10.929 1.00 86.19 79 VAL A N 1
ATOM 583 C CA . VAL A 1 79 ? 8.842 3.716 -11.880 1.00 86.19 79 VAL A CA 1
ATOM 584 C C . VAL A 1 79 ? 9.979 3.490 -12.875 1.00 86.19 79 VAL A C 1
ATOM 586 O O . VAL A 1 79 ? 9.810 3.767 -14.060 1.00 86.19 79 VAL A O 1
ATOM 589 N N . GLN A 1 80 ? 11.131 2.983 -12.434 1.00 86.31 80 GLN A N 1
ATOM 590 C CA . GLN A 1 80 ? 12.235 2.651 -13.338 1.00 86.31 80 GLN A CA 1
ATOM 591 C C . GLN A 1 80 ? 11.832 1.559 -14.332 1.00 86.31 80 GLN A C 1
ATOM 593 O O . GLN A 1 80 ? 12.041 1.729 -15.529 1.00 86.31 80 GLN A O 1
ATOM 598 N N . ALA A 1 81 ? 11.197 0.487 -13.858 1.00 83.12 81 ALA A N 1
ATOM 599 C CA . ALA A 1 81 ? 10.715 -0.593 -14.709 1.00 83.12 81 ALA A CA 1
ATOM 600 C C . ALA A 1 81 ? 9.651 -0.094 -15.705 1.00 83.12 81 ALA A C 1
ATOM 602 O O . ALA A 1 81 ? 9.735 -0.400 -16.893 1.00 83.12 81 ALA A O 1
ATOM 603 N N . ALA A 1 82 ? 8.702 0.731 -15.250 1.00 81.88 82 ALA A N 1
ATOM 604 C CA . ALA A 1 82 ? 7.682 1.327 -16.111 1.00 81.88 82 ALA A CA 1
ATOM 605 C C . ALA A 1 82 ? 8.310 2.209 -17.201 1.00 81.88 82 ALA A C 1
ATOM 607 O O . ALA A 1 82 ? 7.961 2.099 -18.370 1.00 81.88 82 ALA A O 1
ATOM 608 N N . ARG A 1 83 ? 9.307 3.032 -16.847 1.00 79.75 83 ARG A N 1
ATOM 609 C CA . ARG A 1 83 ? 10.031 3.876 -17.813 1.00 79.75 83 ARG A CA 1
ATOM 610 C C . ARG A 1 83 ? 10.797 3.074 -18.863 1.00 79.75 83 ARG A C 1
ATOM 612 O O . ARG A 1 83 ? 10.867 3.519 -20.003 1.00 79.75 83 ARG A O 1
ATOM 619 N N . ILE A 1 84 ? 11.386 1.941 -18.479 1.00 77.50 84 ILE A N 1
ATOM 620 C CA . ILE A 1 84 ? 12.089 1.045 -19.409 1.00 77.50 84 ILE A CA 1
ATOM 621 C C . ILE A 1 84 ? 11.094 0.429 -20.399 1.00 77.50 84 ILE A C 1
ATOM 623 O O . ILE A 1 84 ? 11.393 0.350 -21.586 1.00 77.50 84 ILE A O 1
ATOM 627 N N . LEU A 1 85 ? 9.905 0.037 -19.930 1.00 72.94 85 LEU A N 1
ATOM 628 C CA . LEU A 1 85 ? 8.873 -0.562 -20.776 1.00 72.94 85 LEU A CA 1
ATOM 629 C C . LEU A 1 85 ? 8.240 0.453 -21.744 1.00 72.94 85 LEU A C 1
ATOM 631 O O . LEU A 1 85 ? 8.028 0.136 -22.912 1.00 72.94 85 LEU A O 1
ATOM 635 N N . SER A 1 86 ? 8.024 1.695 -21.299 1.00 66.62 86 SER A N 1
ATOM 636 C CA . SER A 1 86 ? 7.434 2.755 -22.129 1.00 66.62 86 SER A CA 1
ATOM 637 C C . SER A 1 86 ? 8.365 3.310 -23.223 1.00 66.62 86 SER A C 1
ATOM 639 O O . SER A 1 86 ? 7.914 4.101 -24.050 1.00 66.62 86 SER A O 1
ATOM 641 N N . TYR A 1 87 ? 9.644 2.913 -23.265 1.00 58.62 87 TYR A N 1
ATOM 642 C CA . TYR A 1 87 ? 10.595 3.289 -24.320 1.00 58.62 87 TYR A CA 1
ATOM 643 C C . TYR A 1 87 ? 11.070 2.050 -25.105 1.00 58.62 87 TYR A C 1
ATOM 645 O O . TYR A 1 87 ? 12.165 1.543 -24.856 1.00 58.62 87 TYR A O 1
ATOM 653 N N . PRO A 1 88 ? 10.279 1.518 -26.059 1.00 54.91 88 PRO A N 1
ATOM 654 C CA . PRO A 1 88 ? 10.763 0.472 -26.953 1.00 54.91 88 PRO A CA 1
ATOM 655 C C . PRO A 1 88 ? 11.846 1.039 -27.901 1.00 54.91 88 PRO A C 1
ATOM 657 O O . PRO A 1 88 ? 11.562 1.970 -28.653 1.00 54.91 88 PRO A O 1
ATOM 660 N N . PRO A 1 89 ? 13.072 0.478 -27.938 1.00 51.59 89 PRO A N 1
ATOM 661 C CA . PRO A 1 89 ? 14.190 1.003 -28.734 1.00 51.59 89 PRO A CA 1
ATOM 662 C C . PRO A 1 89 ? 14.125 0.674 -30.243 1.00 51.59 89 PRO A C 1
ATOM 664 O O . PRO A 1 89 ? 15.121 0.833 -30.938 1.00 51.59 89 PRO A O 1
ATOM 667 N N . ASN A 1 90 ? 12.979 0.227 -30.773 1.00 49.25 90 ASN A N 1
ATOM 668 C CA . ASN A 1 90 ? 12.823 -0.198 -32.173 1.00 49.25 90 ASN A CA 1
ATOM 669 C C . ASN A 1 90 ? 11.603 0.448 -32.854 1.00 49.25 90 ASN A C 1
ATOM 671 O O . ASN A 1 90 ? 10.692 -0.242 -33.308 1.00 49.25 90 ASN A O 1
ATOM 675 N N . TYR A 1 91 ? 11.583 1.777 -32.944 1.00 45.38 91 TYR A N 1
ATOM 676 C CA . TYR A 1 91 ? 10.804 2.463 -33.978 1.00 45.38 91 TYR A CA 1
ATOM 677 C C . TYR A 1 91 ? 11.564 3.700 -34.455 1.00 45.38 91 TYR A C 1
ATOM 679 O O . TYR A 1 91 ? 11.402 4.810 -33.953 1.00 45.38 91 TYR A O 1
ATOM 687 N N . THR A 1 92 ? 12.452 3.482 -35.420 1.00 51.56 92 THR A N 1
ATOM 688 C CA . THR A 1 92 ? 12.852 4.515 -36.369 1.00 51.56 92 THR A CA 1
ATOM 689 C C . THR A 1 92 ? 11.647 4.798 -37.262 1.00 51.56 92 THR A C 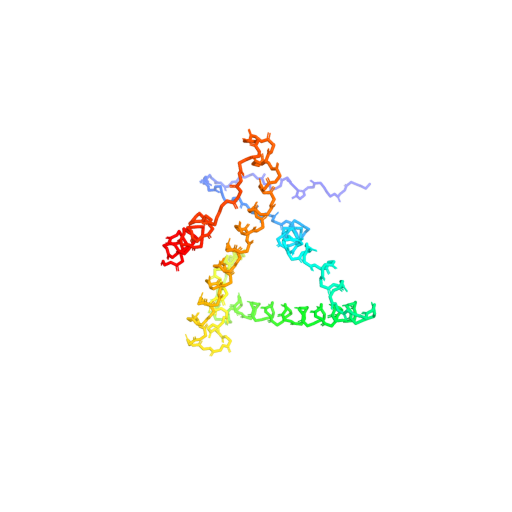1
ATOM 691 O O . THR A 1 92 ? 11.426 4.035 -38.192 1.00 51.56 92 THR A O 1
ATOM 694 N N . ASP A 1 93 ? 10.844 5.819 -36.967 1.00 41.50 93 ASP A N 1
ATOM 695 C CA . ASP A 1 93 ? 10.557 6.856 -37.961 1.00 41.50 93 ASP A CA 1
ATOM 696 C C . ASP A 1 93 ? 9.763 8.035 -37.380 1.00 41.50 93 ASP A C 1
ATOM 698 O O . ASP A 1 93 ? 8.837 7.875 -36.588 1.00 41.50 93 ASP A O 1
ATOM 702 N N . THR A 1 94 ? 10.220 9.211 -37.799 1.00 40.88 94 THR A N 1
ATOM 703 C CA . THR A 1 94 ? 9.568 10.520 -37.927 1.00 40.88 94 THR A CA 1
ATOM 704 C C . THR A 1 94 ? 8.251 10.828 -37.193 1.00 40.88 94 THR A C 1
ATOM 706 O O . THR A 1 94 ? 7.177 10.321 -37.485 1.00 40.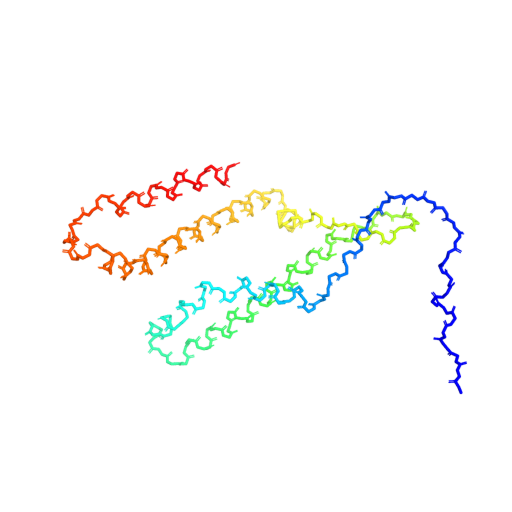88 94 THR A O 1
ATOM 709 N N . LEU A 1 95 ? 8.341 11.877 -36.365 1.00 54.00 95 LEU A N 1
ATOM 710 C CA . LEU A 1 95 ? 7.373 12.981 -36.334 1.00 54.00 95 LEU A CA 1
ATOM 711 C C . LEU A 1 95 ? 5.917 12.601 -36.013 1.00 54.00 95 LEU A C 1
ATOM 713 O O . LEU A 1 95 ? 4.978 12.975 -36.703 1.00 54.00 95 LEU A O 1
ATOM 717 N N . GLN A 1 96 ? 5.720 11.972 -34.861 1.00 41.41 96 GLN A N 1
ATOM 718 C CA . GLN A 1 96 ? 4.539 12.253 -34.059 1.00 41.41 96 GLN A CA 1
ATOM 719 C C . GLN A 1 96 ? 4.929 12.127 -32.593 1.00 41.41 96 GLN A C 1
ATOM 721 O O . GLN A 1 96 ? 5.115 11.033 -32.062 1.00 41.41 96 GLN A O 1
ATOM 726 N N . THR A 1 97 ? 5.050 13.271 -31.925 1.00 44.59 97 THR A N 1
ATOM 727 C CA . THR A 1 97 ? 5.137 13.428 -30.466 1.00 44.59 97 THR A CA 1
ATOM 728 C C . THR A 1 97 ? 3.815 13.004 -29.807 1.00 44.59 97 THR A C 1
ATOM 730 O O . THR A 1 97 ? 3.308 13.653 -28.899 1.00 44.59 97 THR A O 1
ATOM 733 N N . THR A 1 98 ? 3.208 11.923 -30.289 1.00 39.88 98 THR A N 1
ATOM 734 C CA . THR A 1 98 ? 2.095 11.253 -29.646 1.00 39.88 98 THR A CA 1
ATOM 735 C C . THR A 1 98 ? 2.735 10.374 -28.600 1.00 39.88 98 THR A C 1
ATOM 737 O O . THR A 1 98 ? 3.170 9.261 -28.886 1.00 39.88 98 THR A O 1
ATOM 740 N N . THR A 1 99 ? 2.853 10.910 -27.388 1.00 46.03 99 THR A N 1
ATOM 741 C CA . THR A 1 99 ? 3.034 10.143 -26.158 1.00 46.03 99 THR A CA 1
ATOM 742 C C . THR A 1 99 ? 2.075 8.961 -26.231 1.00 46.03 99 THR A C 1
ATOM 744 O O . THR A 1 99 ? 0.881 9.121 -25.980 1.00 46.03 99 THR A O 1
ATOM 747 N N . LYS A 1 100 ? 2.559 7.805 -26.701 1.00 42.91 100 LYS A N 1
ATOM 748 C CA . LYS A 1 100 ? 1.736 6.614 -26.875 1.00 42.91 100 LYS A CA 1
ATOM 749 C C . LYS A 1 100 ? 1.205 6.333 -25.483 1.00 42.91 100 LYS A C 1
ATOM 751 O O . LYS A 1 100 ? 1.991 6.115 -24.565 1.00 42.91 100 LYS A O 1
ATOM 756 N N . VAL A 1 101 ? -0.101 6.518 -25.308 1.00 47.38 101 VAL A N 1
ATOM 757 C CA . VAL A 1 101 ? -0.759 6.430 -24.008 1.00 47.38 101 VAL A CA 1
ATOM 758 C C . VAL A 1 101 ? -0.435 5.039 -23.487 1.00 47.38 101 VAL A C 1
ATOM 760 O O . VAL A 1 101 ? -0.884 4.050 -24.062 1.00 47.38 101 VAL A O 1
ATOM 763 N N . GLY A 1 102 ? 0.455 4.975 -22.496 1.00 48.41 102 GLY A N 1
ATOM 764 C CA . GLY A 1 102 ? 0.998 3.731 -21.978 1.00 48.41 102 GLY A CA 1
ATOM 765 C C . GLY A 1 102 ? -0.126 2.926 -21.356 1.00 48.41 102 GLY A C 1
ATOM 766 O O . GLY A 1 102 ? -0.456 3.117 -20.192 1.00 48.41 102 GLY A O 1
ATOM 767 N N . HIS A 1 103 ? -0.712 2.023 -22.135 1.00 48.31 103 HIS A N 1
ATOM 768 C CA . HIS A 1 103 ? -1.553 0.930 -21.651 1.00 48.31 103 HIS A CA 1
ATOM 769 C C . HIS A 1 103 ? -0.677 -0.179 -21.038 1.00 48.31 103 HIS A C 1
ATOM 771 O O . HIS A 1 103 ? -0.954 -1.370 -21.174 1.00 48.31 103 HIS A O 1
ATOM 777 N N . ASP A 1 104 ? 0.402 0.211 -20.360 1.00 63.31 104 ASP A N 1
ATOM 778 C CA . ASP A 1 104 ? 1.266 -0.703 -19.633 1.00 63.31 104 ASP A CA 1
ATOM 779 C C . ASP A 1 104 ? 0.620 -0.939 -18.267 1.00 63.31 104 ASP A C 1
ATOM 781 O O . ASP A 1 104 ? 0.906 -0.265 -17.277 1.00 63.31 104 ASP A O 1
ATOM 785 N N . SER A 1 105 ? -0.326 -1.877 -18.231 1.00 76.06 105 SER A N 1
ATOM 786 C CA . SER A 1 105 ? -0.912 -2.369 -16.986 1.00 76.06 105 SER A CA 1
ATOM 787 C C . SER A 1 105 ? 0.178 -2.944 -16.072 1.00 76.06 105 SER A C 1
ATOM 789 O O . SER A 1 105 ? 1.202 -3.451 -16.542 1.00 76.06 105 SER A O 1
ATOM 791 N N . PHE A 1 106 ? -0.060 -2.940 -14.754 1.00 78.44 106 PHE A N 1
ATOM 792 C CA . PHE A 1 106 ? 0.841 -3.558 -13.763 1.00 78.44 106 PHE A CA 1
ATOM 793 C C . PHE A 1 106 ? 1.215 -5.006 -14.120 1.00 78.44 106 PHE A C 1
ATOM 795 O O . PHE A 1 106 ? 2.318 -5.458 -13.824 1.00 78.44 106 PHE A O 1
ATOM 802 N N . GLU A 1 107 ? 0.315 -5.707 -14.802 1.00 82.38 107 GLU A N 1
ATOM 803 C CA . GLU A 1 107 ? 0.489 -7.079 -15.265 1.00 82.38 107 GLU A CA 1
ATOM 804 C C . GLU A 1 107 ? 1.537 -7.193 -16.380 1.00 82.38 107 GLU A C 1
ATOM 806 O O . GLU A 1 107 ? 2.402 -8.067 -16.326 1.00 82.38 107 GLU A O 1
ATOM 811 N N . SER A 1 108 ? 1.515 -6.279 -17.357 1.00 78.12 108 SER A N 1
ATOM 812 C CA . SER A 1 108 ? 2.519 -6.190 -18.426 1.00 78.12 108 SER A CA 1
ATOM 813 C C . SER A 1 108 ? 3.895 -5.864 -17.852 1.00 78.12 108 SER A C 1
ATOM 815 O O . SER A 1 108 ? 4.904 -6.430 -18.277 1.00 78.12 108 SER A O 1
ATOM 817 N N . LEU A 1 109 ? 3.934 -5.011 -16.825 1.00 84.12 109 LEU A N 1
ATOM 818 C CA . LEU A 1 109 ? 5.162 -4.690 -16.107 1.00 84.12 109 LEU A CA 1
ATOM 819 C C . LEU A 1 109 ? 5.704 -5.897 -15.326 1.00 84.12 109 LEU A C 1
ATOM 821 O O . LEU A 1 109 ? 6.898 -6.192 -15.386 1.00 84.12 109 LEU A O 1
ATOM 825 N N . ALA A 1 110 ? 4.828 -6.633 -14.638 1.00 84.50 110 ALA A N 1
ATOM 826 C CA . ALA A 1 110 ? 5.188 -7.860 -13.933 1.00 84.50 110 ALA A CA 1
ATOM 827 C C . ALA A 1 110 ? 5.673 -8.949 -14.903 1.00 84.50 110 ALA A C 1
ATOM 829 O O . ALA A 1 110 ? 6.664 -9.625 -14.623 1.00 84.50 110 ALA A O 1
ATOM 830 N N . GLN A 1 111 ? 5.026 -9.078 -16.065 1.00 83.94 111 GLN A N 1
ATOM 831 C CA . GLN A 1 111 ? 5.435 -9.995 -17.124 1.00 83.94 111 GLN A CA 1
ATOM 832 C C . GLN A 1 111 ? 6.813 -9.645 -17.688 1.00 83.94 111 GLN A C 1
ATOM 834 O O . GLN A 1 111 ? 7.626 -10.542 -17.904 1.00 83.94 111 GLN A O 1
ATOM 839 N N . ALA A 1 112 ? 7.089 -8.359 -17.908 1.00 82.06 112 ALA A N 1
ATOM 840 C CA . ALA A 1 112 ? 8.385 -7.903 -18.394 1.00 82.06 112 ALA A CA 1
ATOM 841 C C . ALA A 1 112 ? 9.506 -8.121 -17.360 1.00 82.06 112 ALA A C 1
ATOM 843 O O . ALA A 1 112 ? 10.621 -8.474 -17.737 1.00 82.06 112 ALA A O 1
ATOM 844 N N . ALA A 1 113 ? 9.219 -7.952 -16.064 1.00 84.69 113 ALA A N 1
ATOM 845 C CA . ALA A 1 113 ? 10.214 -8.077 -14.998 1.00 84.69 113 ALA A CA 1
ATOM 846 C C . ALA A 1 113 ? 10.512 -9.531 -14.581 1.00 84.69 113 ALA A C 1
ATOM 848 O O . ALA A 1 113 ? 11.664 -9.876 -14.325 1.00 84.69 113 ALA A O 1
ATOM 849 N N . PHE A 1 114 ? 9.487 -10.383 -14.493 1.00 82.56 114 PHE A N 1
ATOM 850 C CA . PHE A 1 114 ? 9.587 -11.731 -13.911 1.00 82.56 114 PHE A CA 1
ATOM 851 C C . PHE A 1 114 ? 9.165 -12.857 -14.873 1.00 82.56 114 PHE A C 1
ATOM 853 O O . PHE A 1 114 ? 9.252 -14.038 -14.528 1.00 82.56 114 PHE A O 1
ATOM 860 N N . GLY A 1 115 ? 8.713 -12.519 -16.084 1.00 85.12 115 GLY A N 1
ATOM 861 C CA . GLY A 1 115 ? 8.283 -13.471 -17.105 1.00 85.12 115 GLY A CA 1
ATOM 862 C C . GLY A 1 115 ? 6.779 -13.796 -17.082 1.00 85.12 115 GLY A C 1
ATOM 863 O O . GLY A 1 115 ? 6.015 -13.277 -16.267 1.00 85.12 115 GLY A O 1
ATOM 864 N N . PRO A 1 116 ? 6.315 -14.702 -17.961 1.00 79.69 116 PRO A N 1
ATOM 865 C CA . PRO A 1 116 ? 4.890 -14.922 -18.243 1.00 79.69 116 PRO A CA 1
ATOM 866 C C . PRO A 1 116 ? 4.068 -15.442 -17.056 1.00 79.69 116 PRO A C 1
ATOM 868 O O . PRO A 1 116 ? 2.864 -15.217 -16.994 1.00 79.69 116 PRO A O 1
ATOM 871 N N . LYS A 1 117 ? 4.690 -16.108 -16.073 1.00 83.31 117 LYS A N 1
ATOM 872 C CA . LYS A 1 117 ? 3.975 -16.579 -14.870 1.00 83.31 117 LYS A CA 1
ATOM 873 C C . LYS A 1 117 ? 3.635 -15.452 -13.894 1.00 83.31 117 LYS A C 1
ATOM 875 O O . LYS A 1 117 ? 2.672 -15.570 -13.139 1.00 83.31 117 LYS A O 1
ATOM 880 N N . ALA A 1 118 ? 4.397 -14.362 -13.917 1.00 84.75 118 ALA A N 1
ATOM 881 C CA . ALA A 1 118 ? 4.165 -13.222 -13.042 1.00 84.75 118 ALA A CA 1
ATOM 882 C C . ALA A 1 118 ? 2.962 -12.378 -13.474 1.00 84.75 118 ALA A C 1
ATOM 884 O O . ALA A 1 118 ? 2.345 -11.748 -12.620 1.00 84.75 118 ALA A O 1
ATOM 885 N N . TYR A 1 119 ? 2.582 -12.439 -14.755 1.00 85.62 119 TYR A N 1
ATOM 886 C CA . TYR A 1 119 ? 1.342 -11.853 -15.265 1.00 85.62 119 TYR A CA 1
ATOM 887 C C . TYR A 1 119 ? 0.137 -12.337 -14.439 1.00 85.62 119 TYR A C 1
ATOM 889 O O . TYR A 1 119 ? -0.498 -11.560 -13.729 1.00 85.62 119 TYR A O 1
ATOM 897 N N . VAL A 1 120 ? -0.081 -13.658 -14.412 1.00 86.31 120 VAL A N 1
ATOM 898 C CA . VAL A 1 120 ? -1.198 -14.293 -13.688 1.00 86.31 120 VAL A CA 1
ATOM 899 C C . VAL A 1 120 ? -1.090 -14.078 -12.176 1.00 86.31 120 VAL A C 1
ATOM 901 O O . VAL A 1 120 ? -2.095 -13.843 -11.504 1.00 86.31 120 VAL A O 1
ATOM 904 N N . ALA A 1 121 ? 0.128 -14.123 -11.628 1.00 88.94 121 ALA A N 1
ATOM 905 C CA . ALA A 1 121 ? 0.349 -13.885 -10.204 1.00 88.94 121 ALA A CA 1
ATOM 906 C C . ALA A 1 121 ? -0.024 -12.450 -9.793 1.00 88.94 121 ALA A C 1
ATOM 908 O O . ALA A 1 121 ? -0.699 -12.267 -8.783 1.00 88.94 121 ALA A O 1
ATOM 909 N N . SER A 1 122 ? 0.374 -11.444 -10.579 1.00 88.69 122 SER A N 1
ATOM 910 C CA . SER A 1 122 ? 0.052 -10.038 -10.313 1.00 88.69 122 SER A CA 1
ATOM 911 C C . SER A 1 122 ? -1.449 -9.769 -10.414 1.00 88.69 122 SER A C 1
ATOM 913 O O . SER A 1 122 ? -2.009 -9.174 -9.496 1.00 88.69 122 SER A O 1
ATOM 915 N N . MET A 1 123 ? -2.113 -10.312 -11.439 1.00 86.75 123 MET A N 1
ATOM 916 C CA . MET A 1 123 ? -3.564 -10.225 -11.600 1.00 86.75 123 MET A CA 1
ATOM 917 C C . MET A 1 123 ? -4.294 -10.844 -10.398 1.00 86.75 123 MET A C 1
ATOM 919 O O . MET A 1 123 ? -5.151 -10.210 -9.791 1.00 86.75 123 MET A O 1
ATOM 923 N N . THR A 1 124 ? -3.872 -12.036 -9.960 1.00 87.56 124 THR A N 1
ATOM 924 C CA . THR A 1 124 ? -4.443 -12.704 -8.775 1.00 87.56 124 THR A CA 1
ATOM 925 C C . THR A 1 124 ? -4.236 -11.881 -7.500 1.00 87.56 124 THR A C 1
ATOM 927 O O . THR A 1 124 ? -5.149 -11.747 -6.688 1.00 87.56 124 THR A O 1
ATOM 930 N N . LEU A 1 125 ? -3.043 -11.314 -7.307 1.00 87.25 125 LEU A N 1
ATOM 931 C CA . LEU A 1 125 ? -2.704 -10.550 -6.106 1.00 87.25 125 LEU A CA 1
ATOM 932 C C . LEU A 1 125 ? -3.487 -9.234 -6.027 1.00 87.25 125 LEU A C 1
ATOM 934 O O . LEU A 1 125 ? -3.975 -8.887 -4.951 1.00 87.25 125 LEU A O 1
ATOM 938 N N . VAL A 1 126 ? -3.655 -8.535 -7.155 1.00 88.38 126 VAL A N 1
ATOM 939 C CA . VAL A 1 126 ? -4.491 -7.327 -7.251 1.00 88.38 126 VAL A CA 1
ATOM 940 C C . VAL A 1 126 ? -5.947 -7.663 -6.931 1.00 88.38 126 VAL A C 1
ATOM 942 O O . VAL A 1 126 ? -6.551 -6.997 -6.092 1.00 88.38 126 VAL A O 1
ATOM 945 N N . THR A 1 127 ? -6.482 -8.744 -7.501 1.00 85.88 127 THR A N 1
ATOM 946 C CA . THR A 1 127 ? -7.841 -9.213 -7.208 1.00 85.88 127 THR A CA 1
ATOM 947 C C . THR A 1 127 ? -8.035 -9.529 -5.723 1.00 85.88 127 THR A C 1
ATOM 949 O O . THR A 1 127 ? -9.010 -9.082 -5.118 1.00 85.88 127 THR A O 1
ATOM 952 N N . LEU A 1 128 ? -7.088 -10.237 -5.096 1.00 85.75 128 LEU A N 1
ATOM 953 C CA . LEU A 1 128 ? -7.131 -10.525 -3.659 1.00 85.75 128 LEU A CA 1
ATOM 954 C C . LEU A 1 128 ? -7.077 -9.245 -2.814 1.00 85.75 128 LEU A C 1
ATOM 956 O O . LEU A 1 128 ? -7.853 -9.105 -1.871 1.00 85.75 128 LEU A O 1
ATOM 960 N N . MET A 1 129 ? -6.199 -8.298 -3.156 1.00 86.31 129 MET A N 1
ATOM 961 C CA . MET A 1 129 ? -6.104 -6.997 -2.483 1.00 86.31 129 MET A CA 1
ATOM 962 C C . MET A 1 129 ? -7.423 -6.220 -2.552 1.00 86.31 129 MET A C 1
ATOM 964 O O . MET A 1 129 ? -7.888 -5.714 -1.530 1.00 86.31 129 MET A O 1
ATOM 968 N N . CYS A 1 130 ? -8.061 -6.171 -3.724 1.00 85.44 130 CYS A N 1
ATOM 969 C CA . CYS A 1 130 ? -9.366 -5.537 -3.895 1.00 85.44 130 CYS A CA 1
ATOM 970 C C . CYS A 1 130 ? -10.456 -6.249 -3.085 1.00 85.44 130 CYS A C 1
ATOM 972 O O . CYS A 1 130 ? -11.219 -5.579 -2.391 1.00 85.44 130 CYS A O 1
ATOM 974 N N . PHE A 1 131 ? -10.483 -7.586 -3.090 1.00 81.38 131 PHE A N 1
ATOM 975 C CA . PHE A 1 131 ? -11.428 -8.376 -2.298 1.00 81.38 131 PHE A CA 1
ATOM 976 C C . PHE A 1 131 ? -11.317 -8.068 -0.798 1.00 81.38 131 PHE A C 1
ATOM 978 O O . PHE A 1 131 ? -12.310 -7.717 -0.158 1.00 81.38 131 PHE A O 1
ATOM 985 N N . PHE A 1 132 ? -10.105 -8.128 -0.235 1.00 82.44 132 PHE A N 1
ATOM 986 C CA . PHE A 1 132 ? -9.880 -7.787 1.172 1.00 82.44 132 PHE A CA 1
ATOM 987 C C . PHE A 1 132 ? -10.199 -6.319 1.473 1.00 82.44 132 PHE A C 1
ATOM 989 O O . PHE A 1 132 ? -10.740 -6.025 2.539 1.00 82.44 132 PHE A O 1
ATOM 996 N N . GLY A 1 133 ? -9.925 -5.408 0.535 1.00 83.56 133 GLY A N 1
ATOM 997 C CA . GLY A 1 133 ? -10.307 -4.001 0.636 1.00 83.56 133 GLY A CA 1
ATOM 998 C C . GLY A 1 133 ? -11.820 -3.814 0.760 1.00 83.56 133 GLY A C 1
ATOM 999 O O . GLY A 1 133 ? -12.279 -3.131 1.676 1.00 83.56 133 GLY A O 1
ATOM 1000 N N . THR A 1 134 ? -12.608 -4.467 -0.099 1.00 82.44 134 THR A N 1
ATOM 1001 C CA . THR A 1 134 ? -14.077 -4.421 -0.044 1.00 82.44 134 THR A CA 1
ATOM 1002 C C . THR A 1 134 ? -14.619 -5.025 1.251 1.00 82.44 134 THR A C 1
ATOM 1004 O O . THR A 1 134 ? -15.494 -4.428 1.880 1.00 82.44 134 THR A O 1
ATOM 1007 N N . VAL A 1 135 ? -14.077 -6.165 1.695 1.00 80.56 135 VAL A N 1
ATOM 1008 C CA . VAL A 1 135 ? -14.445 -6.786 2.981 1.00 80.56 135 VAL A CA 1
ATOM 1009 C C . VAL A 1 135 ? -14.147 -5.838 4.148 1.00 80.56 135 VAL A C 1
ATOM 1011 O O . VAL A 1 135 ? -15.019 -5.601 4.983 1.00 80.56 135 VAL A O 1
ATOM 1014 N N . GLY A 1 136 ? -12.943 -5.260 4.196 1.00 81.56 136 GLY A N 1
ATOM 1015 C CA . GLY A 1 136 ? -12.539 -4.324 5.247 1.00 81.56 136 GLY A CA 1
ATOM 1016 C C . GLY A 1 136 ? -13.407 -3.067 5.279 1.00 81.56 136 GLY A C 1
ATOM 1017 O O . GLY A 1 136 ? -13.813 -2.623 6.352 1.00 81.56 136 GLY A O 1
ATOM 1018 N N . TYR A 1 137 ? -13.763 -2.535 4.109 1.00 81.44 137 TYR A N 1
ATOM 1019 C CA . TYR A 1 137 ? -14.656 -1.386 4.004 1.00 81.44 137 TYR A CA 1
ATOM 1020 C C . TYR A 1 137 ? -16.075 -1.707 4.487 1.00 81.44 137 TYR A C 1
ATOM 1022 O O . TYR A 1 137 ? -16.659 -0.924 5.231 1.00 81.44 137 TYR A O 1
ATOM 1030 N N . ALA A 1 138 ? -16.616 -2.879 4.144 1.00 78.88 138 ALA A N 1
ATOM 1031 C CA . ALA A 1 138 ? -17.929 -3.311 4.618 1.00 78.88 138 ALA A CA 1
ATOM 1032 C C . ALA A 1 138 ? -17.975 -3.491 6.147 1.00 78.88 138 ALA A C 1
ATOM 1034 O O . ALA A 1 138 ? -18.963 -3.118 6.781 1.00 78.88 138 ALA A O 1
ATOM 1035 N N . VAL A 1 139 ? -16.903 -4.018 6.753 1.00 80.44 139 VAL A N 1
ATOM 1036 C CA . VAL A 1 139 ? -16.779 -4.135 8.218 1.00 80.44 139 VAL A CA 1
ATOM 1037 C C . VAL A 1 139 ? -16.697 -2.757 8.877 1.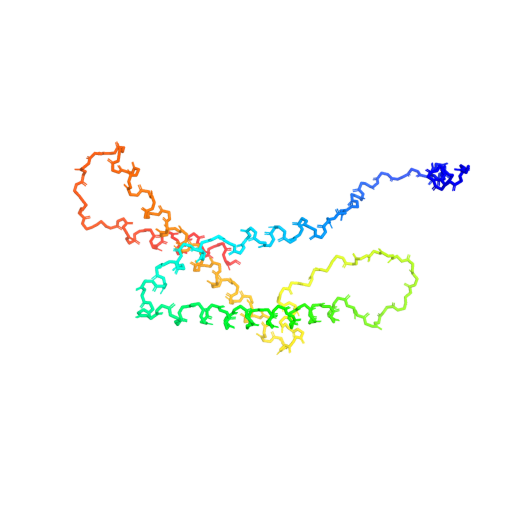00 80.44 139 VAL A C 1
ATOM 1039 O O . VAL A 1 139 ? -17.420 -2.511 9.838 1.00 80.44 139 VAL A O 1
ATOM 1042 N N . LEU A 1 140 ? -15.877 -1.845 8.341 1.00 82.25 140 LEU A N 1
ATOM 1043 C CA . LEU A 1 140 ? -15.780 -0.471 8.846 1.00 82.25 140 LEU A CA 1
ATOM 1044 C C . LEU A 1 140 ? -17.112 0.274 8.753 1.00 82.25 140 LEU A C 1
ATOM 1046 O O . LEU A 1 140 ? -17.513 0.933 9.708 1.00 82.25 140 LEU A O 1
ATOM 1050 N N . LEU A 1 141 ? -17.821 0.159 7.627 1.00 80.62 141 LEU A N 1
ATOM 1051 C CA . LEU A 1 141 ? -19.147 0.752 7.490 1.00 80.62 141 LEU A CA 1
ATOM 1052 C C . LEU A 1 141 ? -20.105 0.179 8.528 1.00 80.62 141 LEU A C 1
ATOM 1054 O O . LEU A 1 141 ? -20.808 0.938 9.180 1.00 80.62 141 LEU A O 1
ATOM 1058 N N . ARG A 1 142 ? -20.112 -1.139 8.734 1.00 74.75 142 ARG A N 1
ATOM 1059 C CA . ARG A 1 142 ? -20.968 -1.761 9.746 1.00 74.75 142 ARG A CA 1
ATOM 1060 C C . ARG A 1 142 ? -20.711 -1.205 11.151 1.00 74.75 142 ARG A C 1
ATOM 1062 O O . ARG A 1 142 ? -21.677 -0.904 11.845 1.00 74.75 142 ARG A O 1
ATOM 1069 N N . ASP A 1 143 ? -19.447 -1.037 11.526 1.00 80.75 143 ASP A N 1
ATOM 1070 C CA . ASP A 1 143 ? -19.042 -0.452 12.812 1.00 80.75 143 ASP A CA 1
ATOM 1071 C C . ASP A 1 143 ? -19.522 1.009 12.949 1.00 80.75 143 ASP A C 1
ATOM 1073 O O . ASP A 1 143 ? -20.018 1.434 13.989 1.00 80.75 143 ASP A O 1
ATOM 1077 N N . MET A 1 144 ? -19.493 1.775 11.854 1.00 80.06 144 MET A N 1
ATOM 1078 C CA . MET A 1 144 ? -20.004 3.153 11.820 1.00 80.06 144 MET A CA 1
ATOM 1079 C C . MET A 1 144 ? -21.540 3.255 11.732 1.00 80.06 144 MET A C 1
ATOM 1081 O O . MET A 1 144 ? -22.104 4.293 12.085 1.00 80.06 144 MET A O 1
ATOM 1085 N N . LEU A 1 145 ? -22.240 2.213 11.265 1.00 75.44 145 LEU A N 1
ATOM 1086 C CA . LEU A 1 145 ? -23.705 2.186 11.150 1.00 75.44 145 LEU A CA 1
ATOM 1087 C C . LEU A 1 145 ? -24.406 1.798 12.460 1.00 75.44 145 LEU A C 1
ATOM 1089 O O . LEU A 1 145 ? -25.578 2.133 12.639 1.00 75.44 145 LEU A O 1
ATOM 1093 N N . GLU A 1 146 ? -23.720 1.132 13.388 1.00 76.75 146 GLU A N 1
ATOM 1094 C CA . GLU A 1 146 ? -24.275 0.724 14.684 1.00 76.75 146 GLU A CA 1
ATOM 1095 C C . GLU A 1 146 ? -24.922 1.886 15.478 1.00 76.75 146 GLU A C 1
ATOM 1097 O O . GLU A 1 146 ? -26.102 1.763 15.830 1.00 76.75 146 GLU A O 1
ATOM 1102 N N . PRO A 1 147 ? -24.285 3.067 15.656 1.00 79.44 147 PRO A N 1
ATOM 1103 C CA . PRO A 1 147 ? -24.925 4.202 16.335 1.00 79.44 147 PRO A CA 1
ATOM 1104 C C . PRO A 1 147 ? -26.143 4.760 15.583 1.00 79.44 147 PRO A C 1
ATOM 1106 O O . PRO A 1 147 ? -27.093 5.233 16.207 1.00 79.44 147 PRO A O 1
ATOM 1109 N N . ILE A 1 148 ? -26.152 4.680 14.248 1.00 77.25 148 ILE A N 1
ATOM 1110 C CA . ILE A 1 148 ? -27.257 5.166 13.407 1.00 77.25 148 ILE A CA 1
ATOM 1111 C C . ILE A 1 148 ? -28.464 4.231 13.531 1.00 77.25 148 ILE A C 1
ATOM 1113 O O . ILE A 1 148 ? -29.596 4.685 13.692 1.00 77.25 148 ILE A O 1
ATOM 1117 N N . THR A 1 149 ? -28.236 2.916 13.505 1.00 68.88 149 THR A N 1
ATOM 1118 C CA . THR A 1 149 ? -29.310 1.924 13.665 1.00 68.88 149 THR A CA 1
ATOM 1119 C C . THR A 1 149 ? -29.925 1.966 15.062 1.00 68.88 149 THR A C 1
ATOM 1121 O O . THR A 1 149 ? -31.148 1.899 15.183 1.00 68.88 149 THR A O 1
ATOM 1124 N N . ALA A 1 150 ? -29.111 2.177 16.102 1.00 70.44 150 ALA A N 1
ATOM 1125 C CA . ALA A 1 150 ? -29.588 2.358 17.470 1.00 70.44 150 ALA A CA 1
ATOM 1126 C C . ALA A 1 150 ? -30.434 3.636 17.631 1.00 70.44 150 ALA A C 1
ATOM 1128 O O . ALA A 1 150 ? -31.457 3.607 18.318 1.00 70.44 150 ALA A O 1
ATOM 1129 N N . ALA A 1 151 ? -30.052 4.730 16.960 1.00 76.75 151 ALA A N 1
ATOM 1130 C CA . ALA A 1 151 ? -30.792 5.993 16.977 1.00 76.75 151 ALA A CA 1
ATOM 1131 C C . ALA A 1 151 ? -32.138 5.925 16.231 1.00 76.75 151 ALA A C 1
ATOM 1133 O O . ALA A 1 151 ? -33.079 6.618 16.612 1.00 76.75 151 ALA A O 1
ATOM 1134 N N . ILE A 1 152 ? -32.240 5.101 15.183 1.00 75.25 152 ILE A N 1
ATOM 1135 C CA . ILE A 1 152 ? -33.454 4.980 14.358 1.00 75.25 152 ILE A CA 1
ATOM 1136 C C . ILE A 1 152 ? -34.427 3.925 14.905 1.00 75.25 152 ILE A C 1
ATOM 1138 O O . ILE A 1 152 ? -35.632 4.163 14.898 1.00 75.25 152 ILE A O 1
ATOM 1142 N N . TYR A 1 153 ? -33.937 2.768 15.368 1.00 70.25 153 TYR A N 1
ATOM 1143 C CA . TYR A 1 153 ? -34.797 1.619 15.693 1.00 70.25 153 TYR A CA 1
ATOM 1144 C C . TYR A 1 153 ? -35.068 1.393 17.184 1.00 70.25 153 TYR A C 1
ATOM 1146 O O . TYR A 1 153 ? -35.983 0.641 17.495 1.00 70.25 153 TYR A O 1
ATOM 1154 N N . GLY A 1 154 ? -34.349 2.047 18.104 1.00 60.03 154 GLY A N 1
ATOM 1155 C CA . GLY A 1 154 ? -34.620 1.970 19.544 1.00 60.03 154 GLY A CA 1
ATOM 1156 C C . GLY A 1 154 ? -34.489 0.560 20.150 1.00 60.03 154 GLY A C 1
ATOM 1157 O O . GLY A 1 154 ? -35.419 -0.235 20.111 1.00 60.03 154 GLY A O 1
ATOM 1158 N N . ASN A 1 155 ? -33.344 0.272 20.783 1.00 55.22 155 ASN A N 1
ATOM 1159 C CA . ASN A 1 155 ? -33.110 -0.836 21.732 1.00 55.22 155 ASN A CA 1
ATOM 1160 C C . ASN A 1 155 ? -33.810 -2.186 21.441 1.00 55.22 155 ASN A C 1
ATOM 1162 O O . ASN A 1 155 ? -34.405 -2.794 22.334 1.00 55.22 155 ASN A O 1
ATOM 1166 N N . GLN A 1 156 ? -33.688 -2.722 20.224 1.00 56.44 156 GLN A N 1
ATOM 1167 C CA . GLN A 1 156 ? -33.960 -4.145 20.018 1.00 56.44 156 GLN A CA 1
ATOM 1168 C C . GLN A 1 156 ? -32.751 -4.978 20.469 1.00 56.44 156 GLN A C 1
ATOM 1170 O O . GLN A 1 156 ? -31.620 -4.676 20.082 1.00 56.44 156 GLN A O 1
ATOM 1175 N N . PRO A 1 157 ? -32.958 -5.999 21.321 1.00 51.38 157 PRO A N 1
ATOM 1176 C CA . PRO A 1 157 ? -31.873 -6.780 21.889 1.00 51.38 157 PRO A CA 1
ATOM 1177 C C . PRO A 1 157 ? -31.133 -7.511 20.770 1.00 51.38 157 PRO A C 1
ATOM 1179 O O . PRO A 1 157 ? -31.733 -8.269 20.004 1.00 51.38 157 PRO A O 1
ATOM 1182 N N . ALA A 1 158 ? -29.825 -7.269 20.693 1.00 57.91 158 ALA A N 1
ATOM 1183 C CA . ALA A 1 158 ? -28.893 -7.932 19.794 1.00 57.91 158 ALA A CA 1
ATOM 1184 C C . ALA A 1 158 ? -28.812 -9.433 20.130 1.00 57.91 158 ALA A C 1
ATOM 1186 O O . ALA A 1 158 ? -27.927 -9.895 20.846 1.00 57.91 158 ALA A O 1
ATOM 1187 N N . GLY A 1 159 ? -29.792 -10.202 19.653 1.00 52.97 159 GLY A N 1
ATOM 1188 C CA . GLY A 1 159 ? -29.734 -11.658 19.628 1.00 52.97 159 GLY A CA 1
ATOM 1189 C C . GLY A 1 159 ? -28.685 -12.143 18.618 1.00 52.97 159 GLY A C 1
ATOM 1190 O O . GLY A 1 159 ? -28.315 -11.384 17.720 1.00 52.97 159 GLY A O 1
ATOM 1191 N N . PRO A 1 160 ? -28.202 -13.395 18.743 1.00 58.22 160 PRO A N 1
ATOM 1192 C CA . PRO A 1 160 ? -27.123 -13.959 17.928 1.00 58.22 160 PRO A CA 1
ATOM 1193 C C . PRO A 1 160 ? -27.565 -14.055 16.463 1.00 58.22 160 PRO A C 1
ATOM 1195 O O . PRO A 1 160 ? -28.141 -15.050 16.024 1.00 58.22 160 PRO A O 1
ATOM 1198 N N . SER A 1 161 ? -27.386 -12.971 15.713 1.00 56.97 161 SER A N 1
ATOM 1199 C CA . SER A 1 161 ? -28.076 -12.805 14.448 1.00 56.97 161 SER A CA 1
ATOM 1200 C C . SER A 1 161 ? -27.277 -13.446 13.321 1.00 56.97 161 SER A C 1
ATOM 1202 O O . SER A 1 161 ? -26.165 -13.059 12.959 1.00 56.97 161 SER A O 1
ATOM 1204 N N . TRP A 1 162 ? -27.933 -14.414 12.698 1.00 48.34 162 TRP A N 1
ATOM 1205 C CA . TRP A 1 162 ? -27.721 -14.907 11.339 1.00 48.34 162 TRP A CA 1
ATOM 1206 C C . TRP A 1 162 ? -27.340 -13.799 10.319 1.00 48.34 162 TRP A C 1
ATOM 1208 O O . TRP A 1 162 ? -26.661 -14.073 9.332 1.00 48.34 162 TRP A O 1
ATOM 1218 N N . GLN A 1 163 ? -27.698 -12.536 10.598 1.00 54.12 163 GLN A N 1
ATOM 1219 C CA . GLN A 1 163 ? -27.352 -11.320 9.8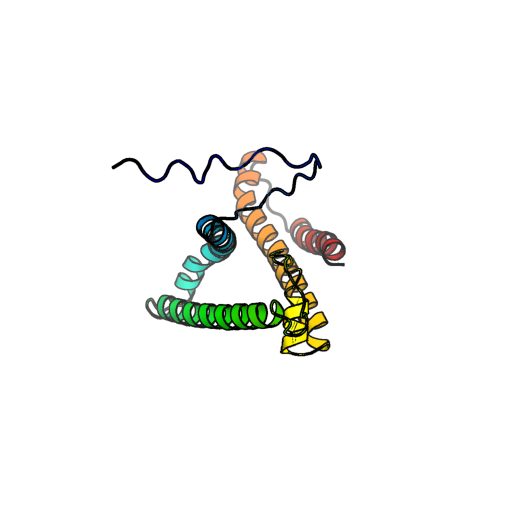48 1.00 54.12 163 GLN A CA 1
ATOM 1220 C C . GLN A 1 163 ? -25.846 -10.984 9.810 1.00 54.12 163 GLN A C 1
ATOM 1222 O O . GLN A 1 163 ? -25.359 -10.462 8.807 1.00 54.12 163 GLN A O 1
ATOM 1227 N N . ASN A 1 164 ? -25.076 -11.322 10.850 1.00 57.81 164 ASN A N 1
ATOM 1228 C CA . ASN A 1 164 ? -23.618 -11.131 10.839 1.00 57.81 164 ASN A CA 1
ATOM 1229 C C . ASN A 1 164 ? -22.910 -12.139 9.929 1.00 57.81 164 ASN A C 1
ATOM 1231 O O . ASN A 1 164 ? -21.896 -11.817 9.313 1.00 57.81 164 ASN A O 1
ATOM 1235 N N . ASN A 1 165 ? -23.458 -13.350 9.821 1.00 62.22 165 ASN A N 1
ATOM 1236 C CA . ASN A 1 165 ? -22.960 -14.356 8.888 1.00 62.22 165 ASN A CA 1
ATOM 1237 C C . ASN A 1 165 ? -23.427 -14.053 7.456 1.00 62.22 165 ASN A C 1
ATOM 1239 O O . ASN A 1 165 ? -22.676 -14.295 6.513 1.00 62.22 165 ASN A O 1
ATOM 1243 N N . SER A 1 166 ? -24.613 -13.456 7.267 1.00 59.59 166 SER A N 1
ATOM 1244 C CA . SER A 1 166 ? -25.087 -13.070 5.932 1.00 59.59 166 SER A CA 1
ATOM 1245 C C . SER A 1 166 ? -24.288 -11.922 5.316 1.00 59.59 166 SER A C 1
ATOM 1247 O O . SER A 1 166 ? -24.113 -11.928 4.103 1.00 59.59 166 SER A O 1
ATOM 1249 N N . SER A 1 167 ? -23.752 -10.971 6.099 1.00 61.25 167 SER A N 1
ATOM 1250 C CA . SER A 1 167 ? -22.877 -9.927 5.535 1.00 61.25 167 SER A CA 1
ATOM 1251 C C . SER A 1 167 ? -21.603 -10.526 4.935 1.00 61.25 167 SER A C 1
ATOM 1253 O O . SER A 1 167 ? -21.150 -10.078 3.889 1.00 61.25 167 SER A O 1
ATOM 1255 N N . LEU A 1 168 ? -21.065 -11.584 5.553 1.00 62.25 168 LEU A N 1
ATOM 1256 C CA . LEU A 1 168 ? -19.873 -12.288 5.077 1.00 62.25 168 LEU A CA 1
ATOM 1257 C C . LEU A 1 168 ? -20.163 -13.055 3.772 1.00 62.25 168 LEU A C 1
ATOM 1259 O O . LEU A 1 168 ? -19.383 -12.969 2.827 1.00 62.25 168 LEU A O 1
ATOM 1263 N N . TRP A 1 169 ? -21.329 -13.704 3.667 1.00 63.00 169 TRP A N 1
ATOM 1264 C CA . TRP A 1 169 ? -21.775 -14.369 2.434 1.00 63.00 169 TRP A CA 1
ATOM 1265 C C . TRP A 1 169 ? -22.148 -13.397 1.306 1.00 63.00 169 TRP A C 1
ATOM 1267 O O . TRP A 1 169 ? -21.830 -13.676 0.156 1.00 63.00 169 TRP A O 1
ATOM 1277 N N . VAL A 1 170 ? -22.771 -12.251 1.601 1.00 63.69 170 VAL A N 1
ATOM 1278 C CA . VAL A 1 170 ? -23.131 -11.234 0.592 1.00 63.69 170 VAL A CA 1
ATOM 1279 C C . VAL A 1 170 ? -21.887 -10.581 -0.007 1.00 63.69 170 VAL A C 1
ATOM 1281 O O . VAL A 1 170 ? -21.834 -10.401 -1.218 1.00 63.69 170 VAL A O 1
ATOM 1284 N N . ILE A 1 171 ? -20.858 -10.293 0.797 1.00 62.19 171 ILE A N 1
ATOM 1285 C CA . ILE A 1 171 ? -19.586 -9.770 0.275 1.00 62.19 171 ILE A CA 1
ATOM 1286 C C . ILE A 1 171 ? -18.914 -10.815 -0.621 1.00 62.19 171 ILE A C 1
ATOM 1288 O O . ILE A 1 171 ? -18.478 -10.488 -1.719 1.00 62.19 171 ILE A O 1
ATOM 1292 N N . VAL A 1 172 ? -18.892 -12.087 -0.210 1.00 66.50 172 VAL A N 1
ATOM 1293 C CA . VAL A 1 172 ? -18.353 -13.170 -1.047 1.00 66.50 172 VAL A CA 1
ATOM 1294 C C . VAL A 1 172 ? -19.136 -13.285 -2.361 1.00 66.50 172 VAL A C 1
ATOM 1296 O O . VAL A 1 172 ? -18.527 -13.280 -3.424 1.00 66.50 172 VAL A O 1
ATOM 1299 N N . LEU A 1 173 ? -20.470 -13.302 -2.330 1.00 68.25 173 LEU A N 1
ATOM 1300 C CA . LEU A 1 173 ? -21.312 -13.495 -3.520 1.00 68.25 173 LEU A CA 1
ATOM 1301 C C . LEU A 1 173 ? -21.341 -12.269 -4.453 1.00 68.25 173 LEU A C 1
ATOM 1303 O O . LEU A 1 173 ? -21.489 -12.441 -5.654 1.00 6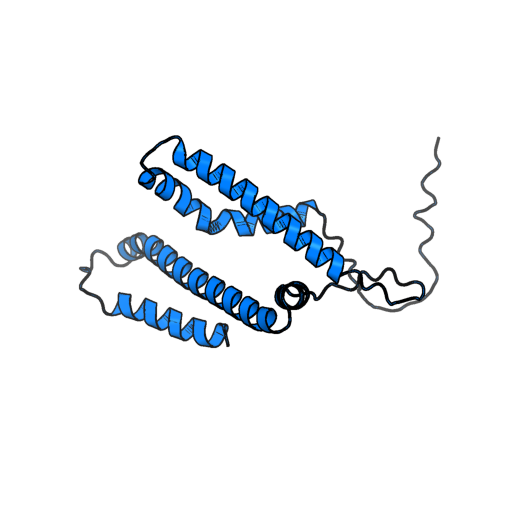8.25 173 LEU A O 1
ATOM 1307 N N . VAL A 1 174 ? -21.161 -11.047 -3.939 1.00 64.88 174 VAL A N 1
ATOM 1308 C CA . VAL A 1 174 ? -21.103 -9.811 -4.749 1.00 64.88 174 VAL A CA 1
ATOM 1309 C C . VAL A 1 174 ? -19.706 -9.555 -5.313 1.00 64.88 174 VAL A C 1
ATOM 1311 O O . VAL A 1 174 ? -19.589 -9.062 -6.431 1.00 64.88 174 VAL A O 1
ATOM 1314 N N . VAL A 1 175 ? -18.638 -9.913 -4.593 1.00 63.34 175 VAL A N 1
ATOM 1315 C CA . VAL A 1 175 ? -17.267 -9.682 -5.075 1.00 63.34 175 VAL A CA 1
ATOM 1316 C C . VAL A 1 175 ? -16.797 -10.788 -6.026 1.00 63.34 175 VAL A C 1
ATOM 1318 O O . VAL A 1 175 ? -16.067 -10.502 -6.968 1.00 63.34 175 VAL A O 1
ATOM 1321 N N . THR A 1 176 ? -17.272 -12.029 -5.875 1.00 65.62 176 THR A N 1
ATOM 1322 C CA . THR A 1 176 ? -16.947 -13.134 -6.805 1.00 65.62 176 THR A CA 1
ATOM 1323 C C . THR A 1 176 ? -17.267 -12.825 -8.286 1.00 65.62 176 THR A C 1
ATOM 1325 O O . THR A 1 176 ? -16.403 -13.082 -9.124 1.00 65.62 176 THR A O 1
ATOM 1328 N N . PRO A 1 177 ? -18.428 -12.235 -8.650 1.00 63.75 177 PRO A N 1
ATOM 1329 C CA . PRO A 1 177 ? -18.722 -11.821 -10.026 1.00 63.75 177 PRO A CA 1
ATOM 1330 C C . PRO A 1 177 ? -18.092 -10.480 -10.428 1.00 63.75 177 PRO A C 1
ATOM 1332 O O . PRO A 1 177 ? -18.071 -10.168 -11.609 1.00 63.75 177 PRO A O 1
ATOM 1335 N N . LEU A 1 178 ? -17.601 -9.674 -9.479 1.00 55.50 178 LEU A N 1
ATOM 1336 C CA . LEU A 1 178 ? -16.904 -8.413 -9.772 1.00 55.50 178 LEU A CA 1
ATOM 1337 C C . LEU A 1 178 ? -15.400 -8.626 -10.035 1.00 55.50 178 LEU A C 1
ATOM 1339 O O . LEU A 1 178 ? -14.724 -7.737 -10.545 1.00 55.50 178 LEU A O 1
ATOM 1343 N N . CYS A 1 179 ? -14.885 -9.799 -9.656 1.00 50.75 179 CYS A N 1
ATOM 1344 C CA . CYS A 1 179 ? -13.489 -10.213 -9.776 1.00 50.75 179 CYS A CA 1
ATOM 1345 C C . CYS A 1 179 ? -13.244 -11.317 -10.828 1.00 50.75 179 CYS A C 1
ATOM 1347 O O . CYS A 1 179 ? -12.094 -11.726 -10.988 1.00 50.75 179 CYS A O 1
ATOM 1349 N N . THR A 1 180 ? -14.297 -11.804 -11.499 1.00 51.16 180 THR A N 1
ATOM 1350 C CA . THR A 1 180 ? -14.256 -12.750 -12.637 1.00 51.16 180 THR A CA 1
ATOM 1351 C C . THR A 1 180 ? -14.552 -11.998 -13.924 1.00 51.16 180 THR A C 1
ATOM 1353 O O . THR A 1 180 ? -13.865 -12.272 -14.931 1.00 51.16 180 THR A O 1
#